Protein AF-A0A0K8U6X0-F1 (afdb_monomer_lite)

Organism: Bactrocera latifrons (NCBI:txid174628)

pLDDT: mean 81.53, std 16.35, range [42.28, 98.06]

Radius of gyration: 28.87 Å; chains: 1; bounding box: 63×59×46 Å

Secondary structure (DSSP, 8-state):
------TTHHHHHHHHHHHHHHHHHT-HHHHHHHHHHTT-PPPHHHHHHHHHHHHHHHHHHHHHHHHHSHHHHHHHHHHHHHHHHHHHHHHTTS-TTTHHHHHHHHHHHHHHHHH-

Foldseek 3Di:
DDPPPPVCPVVVVVVVVVLVVCCVPPRLVVNQVVCVVVVNHDDPVSVVVRVVRVVVVVVVVVVVVCCPDPVVVVVVVVVVVVVVVVVVVVVVVQPPPRVVVVVVVVVVVVVVVVVD

Structure (mmCIF, N/CA/C/O backbone):
data_AF-A0A0K8U6X0-F1
#
_entry.id   AF-A0A0K8U6X0-F1
#
loop_
_atom_site.group_PDB
_atom_site.id
_atom_site.type_symbol
_atom_site.label_atom_id
_atom_site.label_alt_id
_atom_site.label_comp_id
_atom_site.label_asym_id
_atom_site.label_entity_id
_atom_site.label_seq_id
_atom_site.pdbx_PDB_ins_code
_atom_site.Cartn_x
_atom_site.Cartn_y
_atom_site.Cartn_z
_atom_site.occupancy
_atom_site.B_iso_or_equiv
_atom_site.auth_seq_id
_atom_site.auth_comp_id
_atom_site.auth_asym_id
_atom_site.auth_atom_id
_atom_site.pdbx_PDB_model_num
ATOM 1 N N . VAL A 1 1 ? -21.541 -26.864 15.598 1.00 42.28 1 VAL A N 1
ATOM 2 C CA . VAL A 1 1 ? -21.523 -25.719 16.539 1.00 42.28 1 VAL A CA 1
ATOM 3 C C . VAL A 1 1 ? -22.329 -24.600 15.898 1.00 42.28 1 VAL A C 1
ATOM 5 O O . VAL A 1 1 ? -21.908 -24.110 14.863 1.00 42.28 1 VAL A O 1
ATOM 8 N N . SER A 1 2 ? -23.525 -24.290 16.410 1.00 47.78 2 SER A N 1
ATOM 9 C CA . SER A 1 2 ? -24.342 -23.181 15.888 1.00 47.78 2 SER A CA 1
ATOM 10 C C . SER A 1 2 ? -23.796 -21.870 16.447 1.00 47.78 2 SER A C 1
ATOM 12 O O . SER A 1 2 ? -23.638 -21.743 17.665 1.00 47.78 2 SER A O 1
ATOM 14 N N . LEU A 1 3 ? -23.443 -20.935 15.564 1.00 54.97 3 LEU A N 1
ATOM 15 C CA . LEU A 1 3 ? -22.925 -19.628 15.948 1.00 54.97 3 LEU A CA 1
ATOM 16 C C . LEU A 1 3 ? -24.073 -18.848 16.602 1.00 54.97 3 LEU A C 1
ATOM 18 O O . LEU A 1 3 ? -24.994 -18.396 15.926 1.00 54.97 3 LEU A O 1
ATOM 22 N N . LYS A 1 4 ? -24.058 -18.740 17.935 1.00 55.00 4 LYS A N 1
ATOM 23 C CA . LYS A 1 4 ? -24.995 -17.882 18.670 1.00 55.00 4 LYS A CA 1
ATOM 24 C C . LYS A 1 4 ? -24.861 -16.463 18.115 1.00 55.00 4 LYS A C 1
ATOM 26 O O . LYS A 1 4 ? -23.769 -15.899 18.159 1.00 55.00 4 LYS A O 1
ATOM 31 N N . SER A 1 5 ? -25.952 -15.902 17.596 1.00 60.56 5 SER A N 1
ATOM 32 C CA . SER A 1 5 ? -25.995 -14.530 17.094 1.00 60.56 5 SER A CA 1
ATOM 33 C C . SER A 1 5 ? -25.830 -13.558 18.263 1.00 60.56 5 SER A C 1
ATOM 35 O O . SER A 1 5 ? -26.796 -13.122 18.887 1.00 60.56 5 SER A O 1
ATOM 37 N N . VAL A 1 6 ? -24.585 -13.242 18.605 1.00 61.00 6 VAL A N 1
ATOM 38 C CA . VAL A 1 6 ? -24.282 -12.082 19.438 1.00 61.00 6 VAL A CA 1
ATOM 39 C C . VAL A 1 6 ? -24.536 -10.865 18.554 1.00 61.00 6 VAL A C 1
ATOM 41 O O . VAL A 1 6 ? -23.930 -10.740 17.491 1.00 61.00 6 VAL A O 1
ATOM 44 N N . SER A 1 7 ? -25.452 -9.998 18.983 1.00 63.41 7 SER A N 1
ATOM 45 C CA . SER A 1 7 ? -26.031 -8.851 18.257 1.00 63.41 7 SER A CA 1
ATOM 46 C C . SER A 1 7 ? -25.038 -7.788 17.724 1.00 63.41 7 SER A C 1
ATOM 48 O O . SER A 1 7 ? -25.463 -6.723 17.296 1.00 63.41 7 SER A O 1
ATOM 50 N N . GLY A 1 8 ? -23.730 -8.044 17.717 1.00 69.50 8 GLY A N 1
ATOM 51 C CA . GLY A 1 8 ? -22.702 -7.157 17.158 1.00 69.50 8 GLY A CA 1
ATOM 52 C C . GLY A 1 8 ? -21.666 -7.854 16.272 1.00 69.50 8 GLY A C 1
ATOM 53 O O . GLY A 1 8 ? -20.797 -7.191 15.726 1.00 69.50 8 GLY A O 1
ATOM 54 N N . ILE A 1 9 ? -21.722 -9.181 16.097 1.00 80.44 9 ILE A N 1
ATOM 55 C CA . ILE A 1 9 ? -20.739 -9.878 15.245 1.00 80.44 9 ILE A CA 1
ATOM 56 C C . ILE A 1 9 ? -20.953 -9.516 13.773 1.00 80.44 9 ILE A C 1
ATOM 58 O O . ILE A 1 9 ? -19.986 -9.287 13.054 1.00 80.44 9 ILE A O 1
ATOM 62 N N . ALA A 1 10 ? -22.211 -9.426 13.331 1.00 86.56 10 ALA A N 1
ATOM 63 C CA . ALA A 1 10 ? -22.536 -9.100 11.944 1.00 86.56 10 ALA A CA 1
ATOM 64 C C . ALA A 1 10 ? -22.004 -7.715 11.536 1.00 86.56 10 ALA A C 1
ATOM 66 O O . ALA A 1 10 ? -21.385 -7.592 10.486 1.00 86.56 10 ALA A O 1
ATOM 67 N N . THR A 1 11 ? -22.160 -6.708 12.400 1.00 88.62 11 THR A N 1
ATOM 68 C CA . THR A 1 11 ? -21.682 -5.342 12.141 1.00 88.62 11 THR A CA 1
ATOM 69 C C . THR A 1 11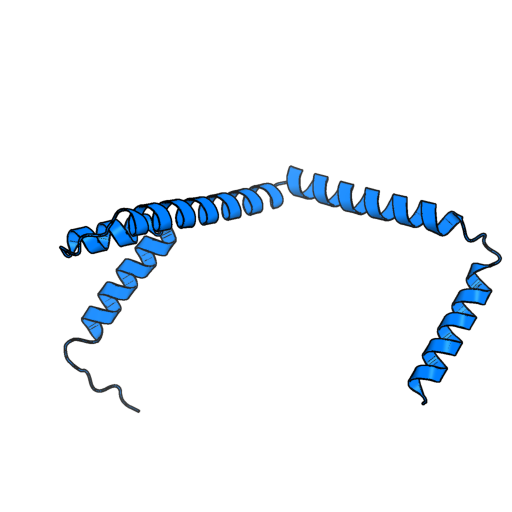 ? -20.158 -5.254 12.140 1.00 88.62 11 THR A C 1
ATOM 71 O O . THR A 1 11 ? -19.585 -4.584 11.288 1.00 88.62 11 THR A O 1
ATOM 74 N N . VAL A 1 12 ? -19.475 -5.969 13.041 1.00 90.19 12 VAL A N 1
ATOM 75 C CA . VAL A 1 12 ? -18.003 -6.035 13.047 1.00 90.19 12 VAL A CA 1
ATOM 76 C C . VAL A 1 12 ? -17.473 -6.686 11.770 1.00 90.19 12 VAL A C 1
ATOM 78 O O . VAL A 1 12 ? -16.523 -6.180 11.176 1.00 90.19 12 VAL A O 1
ATOM 81 N N . VAL A 1 13 ? -18.086 -7.789 11.331 1.00 92.56 13 VAL A N 1
ATOM 82 C CA . VAL A 1 13 ? -17.696 -8.480 10.092 1.00 92.56 13 VAL A CA 1
ATOM 83 C C . VAL A 1 13 ? -17.933 -7.590 8.875 1.00 92.56 13 VAL A C 1
ATOM 85 O O . VAL A 1 13 ? -17.073 -7.522 8.002 1.00 92.56 13 VAL A O 1
ATOM 88 N N . GLU A 1 14 ? -19.060 -6.885 8.829 1.00 93.25 14 GLU A N 1
ATOM 89 C CA . GLU A 1 14 ? -19.382 -5.953 7.749 1.00 93.25 14 GLU A CA 1
ATOM 90 C C . GLU A 1 14 ? -18.364 -4.806 7.663 1.00 93.25 14 GLU A C 1
ATOM 92 O O . GLU A 1 14 ? -17.800 -4.558 6.599 1.00 93.25 14 GLU A O 1
ATOM 97 N N . ILE A 1 15 ? -18.044 -4.164 8.791 1.00 91.12 15 ILE A N 1
ATOM 98 C CA . ILE A 1 15 ? -17.020 -3.112 8.847 1.00 91.12 15 ILE A CA 1
ATOM 99 C C . ILE A 1 15 ? -15.660 -3.653 8.391 1.00 91.12 15 ILE A C 1
ATOM 101 O O . ILE A 1 15 ? -14.991 -3.033 7.565 1.00 91.12 15 ILE A O 1
ATOM 105 N N . ALA A 1 16 ? -15.259 -4.827 8.886 1.00 92.44 16 ALA A N 1
ATOM 106 C CA . ALA A 1 16 ? -14.001 -5.452 8.495 1.00 92.44 16 ALA A CA 1
ATOM 107 C C . ALA A 1 16 ? -13.958 -5.773 6.992 1.00 92.44 16 ALA A C 1
ATOM 109 O O . ALA A 1 16 ? -12.915 -5.598 6.364 1.00 92.44 16 ALA A O 1
ATOM 110 N N . ALA A 1 17 ? -15.081 -6.196 6.406 1.00 95.69 17 ALA A N 1
ATOM 111 C CA . ALA A 1 17 ? -15.186 -6.459 4.977 1.00 95.69 17 ALA A CA 1
ATOM 112 C C . ALA A 1 17 ? -15.002 -5.179 4.149 1.00 95.69 17 ALA A C 1
ATOM 114 O O . ALA A 1 17 ? -14.232 -5.193 3.187 1.00 95.69 17 ALA A O 1
ATOM 115 N N . TYR A 1 18 ? -15.632 -4.066 4.543 1.00 94.56 18 TYR A N 1
ATOM 116 C CA . TYR A 1 18 ? -15.438 -2.779 3.868 1.00 94.56 18 TYR A CA 1
ATOM 117 C C . TYR A 1 18 ? -13.996 -2.284 3.980 1.00 94.56 18 TYR A C 1
ATOM 119 O O . TYR A 1 18 ? -13.409 -1.890 2.976 1.00 94.56 18 TYR A O 1
ATOM 127 N N . VAL A 1 19 ? -13.391 -2.367 5.168 1.00 94.88 19 VAL A N 1
ATOM 128 C CA . VAL A 1 19 ? -11.980 -1.999 5.360 1.00 94.88 19 VAL A CA 1
ATOM 129 C C . VAL A 1 19 ? -11.069 -2.855 4.486 1.00 94.88 19 VAL A C 1
ATOM 131 O O . VAL A 1 19 ? -10.207 -2.320 3.794 1.00 94.88 19 VAL A O 1
ATOM 134 N N . ALA A 1 20 ? -11.271 -4.174 4.471 1.00 95.62 20 ALA A N 1
ATOM 135 C CA . ALA A 1 20 ? -10.465 -5.085 3.667 1.00 95.62 20 ALA A CA 1
ATOM 136 C C . ALA A 1 20 ? -10.588 -4.790 2.164 1.00 95.62 20 ALA A C 1
ATOM 138 O O . ALA A 1 20 ? -9.573 -4.756 1.469 1.00 95.62 20 ALA A O 1
ATOM 139 N N . ALA A 1 21 ? -11.803 -4.533 1.670 1.00 96.44 21 ALA A N 1
ATOM 140 C CA . ALA A 1 21 ? -12.034 -4.171 0.274 1.00 96.44 21 ALA A CA 1
ATOM 141 C C . ALA A 1 21 ? -11.342 -2.848 -0.093 1.00 96.44 21 ALA A C 1
ATOM 143 O O . ALA A 1 21 ? -10.659 -2.770 -1.115 1.00 96.44 21 ALA A O 1
ATOM 144 N N . SER A 1 22 ? -11.451 -1.832 0.766 1.00 95.25 22 SER A N 1
ATOM 145 C CA . SER A 1 22 ? -10.791 -0.539 0.567 1.00 95.25 22 SER A CA 1
ATOM 146 C C . SER A 1 22 ? -9.269 -0.664 0.572 1.00 95.25 22 SER A C 1
ATOM 148 O O . SER A 1 22 ? -8.608 -0.118 -0.303 1.00 95.25 22 SER A O 1
ATOM 150 N N . VAL A 1 23 ? -8.691 -1.428 1.503 1.00 95.94 23 VAL A N 1
ATOM 151 C CA . VAL A 1 23 ? -7.235 -1.646 1.554 1.00 95.94 23 VAL A CA 1
ATOM 152 C C . VAL A 1 23 ? -6.740 -2.426 0.344 1.00 95.94 23 VAL A C 1
ATOM 154 O O . VAL A 1 23 ? -5.676 -2.124 -0.192 1.00 95.94 23 VAL A O 1
ATOM 157 N N . PHE A 1 24 ? -7.508 -3.409 -0.120 1.00 93.56 24 PHE A N 1
ATOM 158 C CA . PHE A 1 24 ? -7.153 -4.168 -1.312 1.00 93.56 24 PHE A CA 1
ATOM 159 C C . PHE A 1 24 ? -7.082 -3.268 -2.556 1.00 93.56 24 PHE A C 1
ATOM 161 O O . PHE A 1 24 ? -6.086 -3.322 -3.279 1.00 93.56 24 PHE A O 1
ATOM 168 N N . ASN A 1 25 ? -8.087 -2.411 -2.758 1.00 93.56 25 ASN A N 1
ATOM 169 C CA . ASN A 1 25 ? -8.184 -1.544 -3.936 1.00 93.56 25 ASN A CA 1
ATOM 170 C C . ASN A 1 25 ? -7.262 -0.321 -3.846 1.00 93.56 25 ASN A C 1
ATOM 172 O O . ASN A 1 25 ? -6.449 -0.079 -4.731 1.00 93.56 25 ASN A O 1
ATOM 176 N N . GLU A 1 26 ? -7.352 0.425 -2.749 1.00 94.38 26 GLU A N 1
ATOM 177 C CA . GLU A 1 26 ? -6.751 1.756 -2.616 1.00 94.38 26 GLU A CA 1
ATOM 178 C C . GLU A 1 26 ? -5.453 1.723 -1.807 1.00 94.38 26 GLU A C 1
ATOM 180 O O . GLU A 1 26 ? -4.521 2.474 -2.082 1.00 94.38 26 GLU A O 1
ATOM 185 N N . GLY A 1 27 ? -5.317 0.774 -0.877 1.00 96.25 27 GLY A N 1
ATOM 186 C CA . GLY A 1 27 ? -4.088 0.551 -0.106 1.00 96.25 27 GLY A CA 1
ATOM 187 C C . GLY A 1 27 ? -4.174 0.873 1.370 1.00 96.25 27 GLY A C 1
ATOM 188 O O . GLY A 1 27 ? -5.227 1.196 1.919 1.00 96.25 27 GLY A O 1
ATOM 189 N N . SER A 1 28 ? -3.023 0.776 2.021 1.00 96.62 28 SER A N 1
ATOM 190 C CA . SER A 1 28 ? -2.833 1.051 3.441 1.00 96.62 28 SER A CA 1
ATOM 191 C C . SER A 1 28 ? -3.184 2.499 3.788 1.00 96.62 28 SER A C 1
ATOM 193 O O . SER A 1 28 ? -3.654 2.768 4.891 1.00 96.62 28 SER A O 1
ATOM 195 N N . THR A 1 29 ? -3.044 3.433 2.843 1.00 96.19 29 THR A N 1
ATOM 196 C CA . THR A 1 29 ? -3.505 4.819 3.021 1.00 96.19 29 THR A CA 1
ATOM 197 C C . THR A 1 29 ? -5.018 4.902 3.254 1.00 96.19 29 THR A C 1
ATOM 199 O O . THR A 1 29 ? -5.453 5.655 4.124 1.00 96.19 29 THR A O 1
ATOM 202 N N . ALA A 1 30 ? -5.826 4.082 2.573 1.00 96.06 30 ALA A N 1
ATOM 203 C CA . ALA A 1 30 ? -7.277 4.065 2.773 1.00 96.06 30 ALA A CA 1
ATOM 204 C C . ALA A 1 30 ? -7.677 3.547 4.162 1.00 96.06 30 ALA A C 1
ATOM 206 O O . ALA A 1 30 ? -8.676 3.996 4.722 1.00 96.06 30 ALA A O 1
ATOM 207 N N . PHE A 1 31 ? -6.875 2.661 4.762 1.00 95.62 31 PHE A N 1
ATOM 208 C CA . PHE A 1 31 ? -7.072 2.265 6.158 1.00 95.62 31 PHE A CA 1
ATOM 209 C C . PHE A 1 31 ? -6.868 3.438 7.121 1.00 95.62 31 PHE A C 1
ATOM 211 O O . PHE A 1 31 ? -7.643 3.595 8.061 1.00 95.62 31 PHE A O 1
ATOM 218 N N . LEU A 1 32 ? -5.861 4.286 6.882 1.00 96.06 32 LEU A N 1
ATOM 219 C CA . LEU A 1 32 ? -5.635 5.474 7.710 1.00 96.06 32 LEU A CA 1
ATOM 220 C C . LEU A 1 32 ? -6.781 6.482 7.582 1.00 96.06 32 LEU A C 1
ATOM 222 O O . LEU A 1 32 ? -7.210 7.025 8.597 1.00 96.06 32 LEU A O 1
ATOM 226 N N . THR A 1 33 ? -7.308 6.688 6.371 1.00 94.69 33 THR A N 1
ATOM 227 C CA . THR A 1 33 ? -8.507 7.514 6.148 1.00 94.69 33 THR A CA 1
ATOM 228 C C . THR A 1 33 ? -9.702 6.957 6.916 1.00 94.69 33 THR A C 1
ATOM 230 O O . THR A 1 33 ? -10.347 7.689 7.657 1.00 94.69 33 THR A O 1
ATOM 233 N N . PHE A 1 34 ? -9.935 5.645 6.837 1.00 93.81 34 PHE A N 1
ATOM 234 C CA . PHE A 1 34 ? -11.014 4.999 7.579 1.00 93.81 34 PHE A CA 1
ATOM 235 C C . PHE A 1 34 ? -10.861 5.161 9.100 1.00 93.81 34 PHE A C 1
ATOM 237 O O . PHE A 1 34 ? -11.829 5.446 9.802 1.00 93.81 34 PHE A O 1
ATOM 244 N N . MET A 1 35 ? -9.641 5.015 9.630 1.00 93.44 35 MET A N 1
ATOM 245 C CA . MET A 1 35 ? -9.371 5.262 11.049 1.00 93.44 35 MET A CA 1
ATOM 246 C C . MET A 1 35 ? -9.655 6.718 11.436 1.00 93.44 35 MET A C 1
ATOM 248 O O . MET A 1 35 ? -10.267 6.954 12.476 1.00 93.44 35 MET A O 1
ATOM 252 N N . GLN A 1 36 ? -9.284 7.681 10.591 1.00 94.56 36 GLN A N 1
ATOM 253 C CA . GLN A 1 36 ? -9.578 9.095 10.815 1.00 94.56 36 GLN A CA 1
ATOM 254 C C . GLN A 1 36 ? -11.088 9.377 10.828 1.00 94.56 36 GLN A C 1
ATOM 256 O O . GLN A 1 36 ? -11.554 10.092 11.715 1.00 94.56 36 GLN A O 1
ATOM 261 N N . ASP A 1 37 ? -11.855 8.772 9.918 1.00 92.31 37 ASP A N 1
ATOM 262 C CA . ASP A 1 37 ? -13.319 8.896 9.867 1.00 92.31 37 ASP A CA 1
ATOM 263 C C . ASP A 1 37 ? -13.995 8.318 11.124 1.00 92.31 37 ASP A C 1
ATOM 265 O O . ASP A 1 37 ? -15.026 8.819 11.575 1.00 92.31 37 ASP A O 1
ATOM 269 N N . LEU A 1 38 ? -13.380 7.306 11.745 1.00 91.38 38 LEU A N 1
ATOM 270 C CA . LEU A 1 38 ? -13.788 6.757 13.043 1.00 91.38 38 LEU A CA 1
ATOM 271 C C . LEU A 1 38 ? -13.304 7.579 14.253 1.00 91.38 38 LEU A C 1
ATOM 273 O O . LEU A 1 38 ? -13.542 7.186 15.397 1.00 91.38 38 LEU A O 1
ATOM 277 N N . GLY A 1 39 ? -12.616 8.702 14.035 1.00 94.56 39 GLY A N 1
ATOM 278 C CA . GLY A 1 39 ? -12.050 9.536 15.099 1.00 94.56 39 GLY A CA 1
ATOM 279 C C . GLY A 1 39 ? -10.772 8.971 15.730 1.00 94.56 39 GLY A C 1
ATOM 280 O O . GLY A 1 39 ? -10.358 9.425 16.799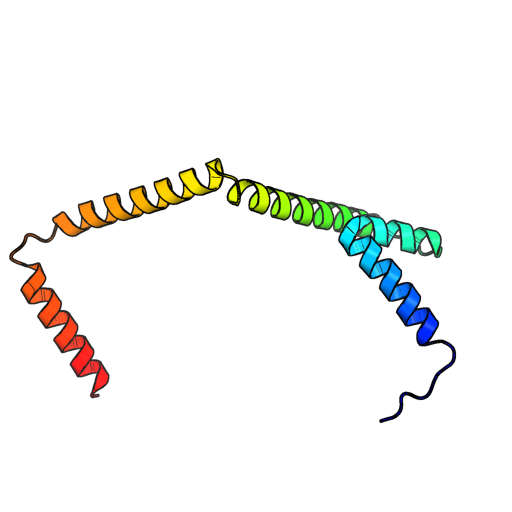 1.00 94.56 39 GLY A O 1
ATOM 281 N N . ILE A 1 40 ? -10.135 7.987 15.092 1.00 94.62 40 ILE A N 1
ATOM 282 C CA . ILE A 1 40 ? -8.874 7.380 15.527 1.00 94.62 40 ILE A CA 1
ATOM 283 C C . ILE A 1 40 ? -7.720 8.080 14.805 1.00 94.62 40 ILE A C 1
ATOM 285 O O . ILE A 1 40 ? -7.421 7.820 13.639 1.00 94.62 40 ILE A O 1
ATOM 289 N N . ASN A 1 41 ? -7.037 8.971 15.522 1.00 91.38 41 ASN A N 1
ATOM 290 C CA . ASN A 1 41 ? -5.906 9.710 14.970 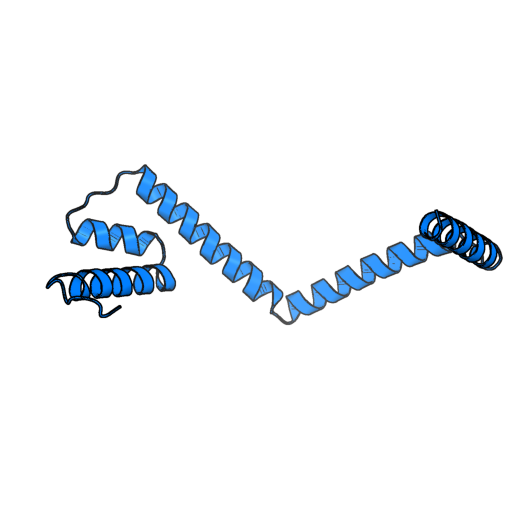1.00 91.38 41 ASN A CA 1
ATOM 291 C C . ASN A 1 41 ? -4.662 8.822 14.849 1.00 91.38 41 ASN A C 1
ATOM 293 O O . ASN A 1 41 ? -4.218 8.207 15.820 1.00 91.38 41 ASN A O 1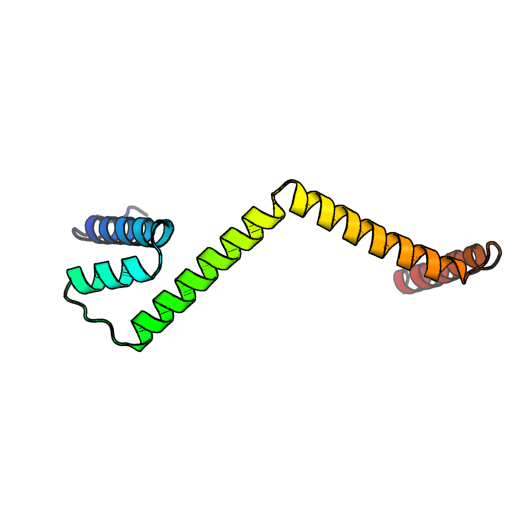
ATOM 297 N N . SER A 1 42 ? -4.068 8.814 13.658 1.00 93.56 42 SER A N 1
ATOM 298 C CA . SER A 1 42 ? -2.827 8.100 13.364 1.00 93.56 42 SER A CA 1
ATOM 299 C C . SER A 1 42 ? -1.624 9.042 13.414 1.00 93.56 42 SER A C 1
ATOM 301 O O . SER A 1 42 ? -1.682 10.174 12.941 1.00 93.56 42 SER A O 1
ATOM 303 N N . GLY A 1 43 ? -0.522 8.584 14.011 1.00 95.50 43 GLY A N 1
ATOM 304 C CA . GLY A 1 43 ? 0.712 9.366 14.107 1.00 95.50 43 GLY A CA 1
ATOM 305 C C . GLY A 1 43 ? 1.557 9.330 12.823 1.00 95.50 43 GLY A C 1
ATOM 306 O O . GLY A 1 43 ? 1.314 8.502 11.941 1.00 95.50 43 GLY A O 1
ATOM 307 N N . PRO A 1 44 ? 2.616 10.156 12.731 1.00 97.00 44 PRO A N 1
ATOM 308 C CA . PRO A 1 44 ? 3.494 10.219 11.557 1.00 97.00 44 PRO A CA 1
ATOM 309 C C . PRO A 1 44 ? 4.069 8.863 11.128 1.00 97.00 44 PRO A C 1
ATOM 311 O O . PRO A 1 44 ? 4.136 8.571 9.938 1.00 97.00 44 PRO A O 1
ATOM 314 N N . SER A 1 45 ? 4.417 7.997 12.085 1.00 97.19 45 SER A N 1
ATOM 315 C CA . SER A 1 45 ? 4.940 6.656 11.796 1.00 97.19 45 SER A CA 1
ATOM 316 C C . SER A 1 45 ? 3.938 5.770 11.053 1.00 97.19 45 SER A C 1
ATOM 318 O O . SER A 1 45 ? 4.338 4.974 10.209 1.00 97.19 45 SER A O 1
ATOM 320 N N . ALA A 1 46 ? 2.639 5.912 11.337 1.00 96.44 46 ALA A N 1
ATOM 321 C CA . ALA A 1 46 ? 1.597 5.161 10.644 1.00 96.44 46 ALA A CA 1
ATOM 322 C C . ALA A 1 46 ? 1.450 5.638 9.193 1.00 96.44 46 ALA A C 1
ATOM 324 O O . ALA A 1 46 ? 1.355 4.815 8.286 1.00 96.44 46 ALA A O 1
ATOM 325 N N . HIS A 1 47 ? 1.511 6.955 8.965 1.00 96.88 47 HIS A N 1
ATOM 326 C CA . HIS A 1 47 ? 1.504 7.530 7.617 1.00 96.88 47 HIS A CA 1
ATOM 327 C C . HIS A 1 47 ? 2.725 7.112 6.796 1.00 96.88 47 HIS A C 1
ATOM 329 O O . HIS A 1 47 ? 2.583 6.779 5.621 1.00 96.88 47 HIS A O 1
ATOM 335 N N . GLU A 1 48 ? 3.911 7.088 7.406 1.00 98.00 48 GLU A N 1
ATOM 336 C CA . GLU A 1 48 ? 5.125 6.648 6.718 1.00 98.00 48 GLU A CA 1
ATOM 337 C C . GLU A 1 48 ? 5.074 5.152 6.384 1.00 98.00 48 GLU A C 1
ATOM 339 O O . GLU A 1 48 ? 5.391 4.753 5.263 1.00 98.00 48 GLU A O 1
ATOM 344 N N . TRP A 1 49 ? 4.586 4.326 7.314 1.00 97.62 49 TRP A N 1
ATOM 345 C CA . TRP A 1 49 ? 4.348 2.910 7.047 1.00 97.62 49 TRP A CA 1
ATOM 346 C C . TRP A 1 49 ? 3.357 2.702 5.895 1.00 97.62 49 TRP A C 1
ATOM 348 O O . TRP A 1 49 ? 3.649 1.929 4.983 1.00 97.62 49 TRP A O 1
ATOM 358 N N . ALA A 1 50 ? 2.220 3.408 5.895 1.00 97.31 50 ALA A N 1
ATOM 359 C CA . ALA A 1 50 ? 1.218 3.277 4.840 1.00 97.31 50 ALA A CA 1
ATOM 360 C C . ALA A 1 50 ? 1.789 3.678 3.475 1.00 97.31 50 ALA A C 1
ATOM 362 O O . ALA A 1 50 ? 1.650 2.927 2.511 1.00 97.31 50 ALA A O 1
ATOM 363 N N . ARG A 1 51 ? 2.525 4.796 3.415 1.00 97.56 51 ARG A N 1
ATOM 364 C CA . ARG A 1 51 ? 3.222 5.246 2.203 1.00 97.56 51 ARG A CA 1
ATOM 365 C C . ARG A 1 51 ? 4.207 4.195 1.692 1.00 97.56 51 ARG A C 1
ATOM 367 O O . ARG A 1 51 ? 4.195 3.875 0.507 1.00 97.56 51 ARG A O 1
ATOM 374 N N . SER A 1 52 ? 5.056 3.664 2.570 1.00 98.06 52 SER A N 1
ATOM 375 C CA . SER A 1 52 ? 6.056 2.654 2.207 1.00 98.06 52 SER A CA 1
ATOM 376 C C . SER A 1 52 ? 5.403 1.352 1.726 1.00 98.06 52 SER A C 1
ATOM 378 O O . SER A 1 52 ? 5.805 0.787 0.707 1.00 98.06 52 SER A O 1
ATOM 380 N N . SER A 1 53 ? 4.349 0.910 2.415 1.00 97.06 53 SER A N 1
ATOM 381 C CA . SER A 1 53 ? 3.574 -0.280 2.065 1.00 97.06 53 SER A CA 1
ATOM 382 C 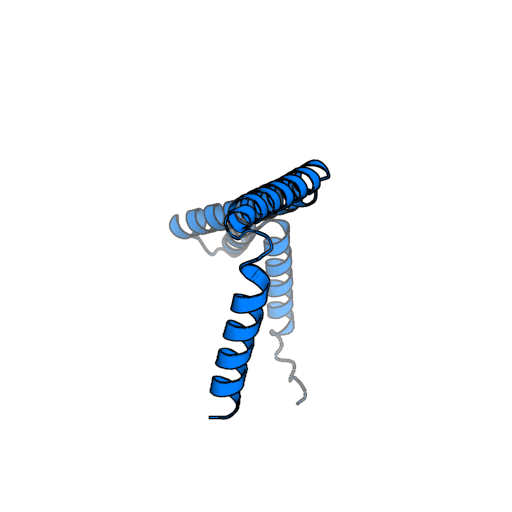C . SER A 1 53 ? 2.901 -0.141 0.696 1.00 97.06 53 SER A C 1
ATOM 384 O O . SER A 1 53 ? 3.019 -1.044 -0.137 1.00 97.06 53 SER A O 1
ATOM 386 N N . ASP A 1 54 ? 2.261 1.000 0.433 1.00 97.62 54 ASP A N 1
ATOM 387 C CA . ASP A 1 54 ? 1.588 1.268 -0.839 1.00 97.62 54 ASP A CA 1
ATOM 388 C C . ASP A 1 54 ? 2.586 1.391 -1.991 1.00 97.62 54 ASP A C 1
ATOM 390 O O . ASP A 1 54 ? 2.367 0.807 -3.054 1.00 97.62 54 ASP A O 1
ATOM 394 N N . PHE A 1 55 ? 3.719 2.061 -1.763 1.00 97.75 55 PHE A N 1
ATOM 395 C CA . PHE A 1 55 ? 4.806 2.141 -2.737 1.00 97.75 55 PHE A CA 1
ATOM 396 C C . PHE A 1 55 ? 5.323 0.750 -3.121 1.00 97.75 55 PHE A C 1
ATOM 398 O O . PHE A 1 55 ? 5.428 0.431 -4.305 1.00 97.75 55 PHE A O 1
ATOM 405 N N . TYR A 1 56 ? 5.595 -0.106 -2.131 1.00 97.12 56 TYR A N 1
ATOM 406 C CA . TYR A 1 56 ? 6.043 -1.475 -2.381 1.00 97.12 56 TYR A CA 1
ATOM 407 C C . TYR A 1 56 ? 5.011 -2.282 -3.181 1.00 97.12 56 TYR A C 1
ATOM 409 O O . TYR A 1 56 ? 5.367 -2.974 -4.137 1.00 97.12 56 TYR A O 1
ATOM 417 N N . ARG A 1 57 ? 3.725 -2.175 -2.822 1.00 95.38 57 ARG A N 1
ATOM 418 C CA . ARG A 1 57 ? 2.628 -2.861 -3.519 1.00 95.38 57 ARG A CA 1
ATOM 419 C C . ARG A 1 57 ? 2.545 -2.450 -4.991 1.00 95.38 57 ARG A C 1
ATOM 421 O O . ARG A 1 57 ? 2.440 -3.320 -5.857 1.00 95.38 57 ARG A O 1
ATOM 428 N N . ILE A 1 58 ? 2.601 -1.148 -5.269 1.00 96.12 58 ILE A N 1
ATOM 429 C CA . ILE A 1 58 ? 2.551 -0.608 -6.634 1.00 96.12 58 ILE A CA 1
ATOM 430 C C . ILE A 1 58 ? 3.784 -1.069 -7.412 1.00 96.12 58 ILE A C 1
ATOM 432 O O . ILE A 1 58 ? 3.642 -1.712 -8.446 1.00 96.12 58 ILE A O 1
ATOM 436 N N . SER A 1 59 ? 4.980 -0.880 -6.852 1.00 97.19 59 SER A N 1
ATOM 437 C CA . SER A 1 59 ? 6.240 -1.280 -7.485 1.00 97.19 59 SER A CA 1
ATOM 438 C C . SER A 1 59 ? 6.264 -2.766 -7.859 1.00 97.19 59 SER A C 1
ATOM 440 O O . SER A 1 59 ? 6.629 -3.113 -8.980 1.00 97.19 59 SER A O 1
ATOM 442 N N . LYS A 1 60 ? 5.806 -3.663 -6.975 1.00 95.56 60 LYS A N 1
ATOM 443 C CA . LYS A 1 60 ? 5.718 -5.100 -7.287 1.00 95.56 60 LYS A CA 1
ATOM 444 C C . LYS A 1 60 ? 4.711 -5.415 -8.385 1.00 95.56 60 LYS A C 1
ATOM 446 O O . LYS A 1 60 ? 4.935 -6.332 -9.179 1.00 95.56 60 LYS A O 1
ATOM 451 N N . THR A 1 61 ? 3.603 -4.686 -8.415 1.00 93.81 61 THR A N 1
ATOM 452 C CA . THR A 1 61 ? 2.581 -4.842 -9.451 1.00 93.81 61 THR A CA 1
ATOM 453 C C . THR A 1 61 ? 3.126 -4.393 -10.803 1.00 93.81 61 THR A C 1
ATOM 455 O O . THR A 1 61 ? 3.003 -5.136 -11.775 1.00 93.81 61 THR A O 1
ATOM 458 N N . ASP A 1 62 ? 3.824 -3.261 -10.844 1.00 95.50 62 ASP A N 1
ATOM 459 C CA . ASP A 1 62 ? 4.465 -2.734 -12.048 1.00 95.50 62 ASP A CA 1
ATOM 460 C C . ASP A 1 62 ? 5.577 -3.660 -12.553 1.00 95.50 62 ASP A C 1
ATOM 462 O O . ASP A 1 62 ? 5.624 -3.978 -13.740 1.00 95.50 62 ASP A O 1
ATOM 466 N N . GLU A 1 63 ? 6.429 -4.183 -11.662 1.00 94.19 63 GLU A N 1
ATOM 467 C CA . GLU A 1 63 ? 7.446 -5.188 -12.005 1.00 94.19 63 GLU A CA 1
ATOM 468 C C . GLU A 1 63 ? 6.819 -6.429 -12.658 1.00 94.19 63 GLU A C 1
ATOM 470 O O . GLU A 1 63 ? 7.334 -6.970 -13.644 1.00 94.19 63 GLU A O 1
ATOM 475 N N . ARG A 1 64 ? 5.701 -6.907 -12.099 1.00 93.44 64 ARG A N 1
ATOM 476 C CA . ARG A 1 64 ? 4.983 -8.066 -12.628 1.00 93.44 64 ARG A CA 1
ATOM 477 C C . ARG A 1 64 ? 4.362 -7.754 -13.985 1.00 93.44 64 ARG A C 1
ATOM 479 O O . ARG A 1 64 ? 4.543 -8.540 -14.914 1.00 93.44 64 ARG A O 1
ATOM 486 N N . ALA A 1 65 ? 3.684 -6.617 -14.108 1.00 93.62 65 ALA A N 1
ATOM 487 C CA . ALA A 1 65 ? 3.090 -6.169 -15.359 1.00 93.62 65 ALA A CA 1
ATOM 488 C C . ALA A 1 65 ? 4.159 -6.037 -16.455 1.00 93.62 65 ALA A C 1
ATOM 490 O O . ALA A 1 65 ? 3.998 -6.582 -17.546 1.00 93.62 65 ALA A O 1
ATOM 491 N N . ALA A 1 66 ? 5.301 -5.420 -16.137 1.00 91.88 66 ALA A N 1
ATOM 492 C CA . ALA A 1 66 ? 6.440 -5.296 -17.039 1.00 91.88 66 ALA A CA 1
ATOM 493 C C . ALA A 1 66 ? 6.965 -6.667 -17.492 1.00 91.88 66 ALA A C 1
ATOM 495 O O . ALA A 1 66 ? 7.198 -6.881 -18.682 1.00 91.88 66 ALA A O 1
ATOM 496 N N . ARG A 1 67 ? 7.083 -7.638 -16.579 1.00 88.94 67 ARG A N 1
ATOM 497 C CA . ARG A 1 67 ? 7.517 -9.008 -16.904 1.00 88.94 67 ARG A CA 1
ATOM 498 C C . ARG A 1 67 ? 6.529 -9.757 -17.802 1.00 88.94 67 ARG A C 1
ATOM 500 O O . ARG A 1 67 ? 6.944 -10.580 -18.619 1.00 88.94 67 ARG A O 1
ATOM 507 N N . GLU A 1 68 ? 5.235 -9.502 -17.643 1.00 91.19 68 GLU A N 1
ATOM 508 C CA . GLU A 1 68 ? 4.173 -10.139 -18.429 1.00 91.19 68 GLU A CA 1
ATOM 509 C C . GLU A 1 68 ? 4.054 -9.559 -19.853 1.00 91.19 68 GLU A C 1
ATOM 511 O O . GLU A 1 68 ? 3.500 -10.210 -20.749 1.00 91.19 68 GLU A O 1
ATOM 516 N N . THR A 1 69 ? 4.648 -8.388 -20.113 1.00 92.12 69 THR A N 1
ATOM 517 C CA . THR A 1 69 ? 4.703 -7.798 -21.459 1.00 92.12 69 THR A CA 1
ATOM 518 C C . THR A 1 69 ? 5.429 -8.701 -22.466 1.00 92.12 69 THR A C 1
ATOM 520 O O . THR A 1 69 ? 6.160 -9.641 -22.135 1.00 92.12 69 THR A O 1
ATOM 523 N N . LYS A 1 70 ? 5.224 -8.445 -23.766 1.00 86.75 70 LYS A N 1
ATOM 524 C CA . LYS A 1 70 ? 5.980 -9.133 -24.826 1.00 86.75 70 LYS A CA 1
ATOM 525 C C . LYS A 1 70 ? 7.485 -8.891 -24.673 1.00 86.75 70 LYS A C 1
ATOM 527 O O . LYS A 1 70 ? 8.251 -9.839 -24.796 1.00 86.75 70 LYS A O 1
ATOM 532 N N . GLU A 1 71 ? 7.878 -7.657 -24.385 1.00 87.56 71 GLU A N 1
ATOM 533 C CA . GLU A 1 71 ? 9.276 -7.252 -24.214 1.00 87.56 71 GLU A CA 1
ATOM 534 C C . GLU A 1 71 ? 9.915 -7.961 -23.022 1.00 87.56 71 GLU A C 1
ATOM 536 O O . GLU A 1 71 ? 10.943 -8.612 -23.188 1.00 87.56 71 GLU A O 1
ATOM 541 N N . GLY A 1 72 ? 9.241 -7.973 -21.867 1.00 86.44 72 GLY A N 1
ATOM 542 C CA . GLY A 1 72 ? 9.693 -8.717 -20.689 1.00 86.44 72 GLY A CA 1
ATOM 543 C C . GLY A 1 72 ? 9.857 -10.216 -20.960 1.00 86.44 72 GLY A C 1
ATOM 544 O O . GLY A 1 72 ? 10.831 -10.838 -20.536 1.00 86.44 72 GLY A O 1
ATOM 545 N N . ARG A 1 73 ? 8.953 -10.813 -21.747 1.00 88.50 73 ARG A N 1
ATOM 546 C CA . ARG A 1 73 ? 9.075 -12.220 -22.161 1.00 88.50 73 ARG A CA 1
ATOM 547 C C . ARG A 1 73 ? 10.235 -12.468 -23.125 1.00 88.50 73 ARG A C 1
ATOM 549 O O . ARG A 1 73 ? 10.838 -13.537 -23.043 1.00 88.50 73 ARG A O 1
ATOM 556 N N . VAL A 1 74 ? 10.521 -11.538 -24.036 1.00 89.94 74 VAL A N 1
ATOM 557 C CA . VAL A 1 74 ? 11.650 -11.633 -24.976 1.00 89.94 74 VAL A CA 1
ATOM 558 C C . VAL A 1 74 ? 12.973 -11.497 -24.231 1.00 89.94 74 VAL A C 1
ATOM 560 O O . VAL A 1 74 ? 13.823 -12.366 -24.392 1.00 89.94 74 VAL A O 1
ATOM 563 N N . LEU A 1 75 ? 13.109 -10.490 -23.364 1.00 90.19 75 LEU A N 1
ATOM 564 C CA . LEU A 1 75 ? 14.294 -10.292 -22.524 1.00 90.19 75 LEU A CA 1
ATOM 565 C C . LEU A 1 75 ? 14.601 -11.540 -21.695 1.00 90.19 75 LEU A C 1
ATOM 567 O O . LEU A 1 75 ? 15.704 -12.064 -21.769 1.00 90.19 75 LEU A O 1
ATOM 571 N N . ARG A 1 76 ? 13.595 -12.116 -21.026 1.00 87.19 76 ARG A N 1
ATOM 572 C CA . ARG A 1 76 ? 13.782 -13.354 -20.254 1.00 87.19 76 ARG A CA 1
ATOM 573 C C . ARG A 1 76 ? 14.250 -14.537 -21.109 1.00 87.19 76 ARG A C 1
ATOM 575 O O . ARG A 1 76 ? 15.032 -15.360 -20.646 1.00 87.19 76 ARG A O 1
ATOM 582 N N . ARG A 1 77 ? 13.745 -14.671 -22.341 1.00 88.81 77 ARG A N 1
ATOM 583 C CA . ARG A 1 77 ? 14.211 -15.725 -23.262 1.00 88.81 77 ARG A CA 1
ATOM 584 C C . ARG A 1 77 ? 15.655 -15.489 -23.690 1.00 88.81 77 ARG A C 1
ATOM 586 O O . ARG A 1 77 ? 16.387 -16.460 -23.833 1.00 88.81 77 ARG A O 1
ATOM 593 N N . GLN A 1 78 ? 16.045 -14.230 -23.881 1.00 89.19 78 GLN A N 1
ATOM 594 C CA . GLN A 1 78 ? 17.420 -13.869 -24.198 1.00 89.19 78 GLN A CA 1
ATOM 595 C C . GLN A 1 78 ? 18.351 -14.184 -23.024 1.00 89.19 78 GLN A C 1
ATOM 597 O O . GLN A 1 78 ? 19.315 -14.903 -23.221 1.00 89.19 78 GLN A O 1
ATOM 602 N N . GLU A 1 79 ? 18.000 -13.786 -21.799 1.00 88.06 79 GLU A N 1
ATOM 603 C CA . GLU A 1 79 ? 18.771 -14.112 -20.588 1.00 88.06 79 GLU A CA 1
ATOM 604 C C . GLU A 1 79 ? 18.961 -15.628 -20.415 1.00 88.06 79 GLU A C 1
ATOM 606 O O . GLU A 1 79 ? 20.050 -16.095 -20.098 1.00 88.06 79 GLU A O 1
ATOM 611 N N . GLN A 1 80 ? 17.911 -16.422 -20.654 1.00 86.12 80 GLN A N 1
ATOM 612 C CA . GLN A 1 80 ? 17.998 -17.886 -20.601 1.00 86.12 80 GLN A CA 1
ATOM 613 C C . GLN A 1 80 ? 18.915 -18.458 -21.682 1.00 86.12 80 GLN A C 1
ATOM 615 O O . GLN A 1 80 ? 19.634 -19.422 -21.420 1.00 86.12 80 GLN A O 1
ATOM 620 N N . LYS A 1 81 ? 18.884 -17.877 -22.885 1.00 86.38 81 LYS A N 1
ATOM 621 C CA . LYS A 1 81 ? 19.781 -18.261 -23.971 1.00 86.38 81 LYS A CA 1
ATOM 622 C C . LYS A 1 81 ? 21.227 -17.916 -23.621 1.00 86.38 81 LYS A C 1
ATOM 624 O O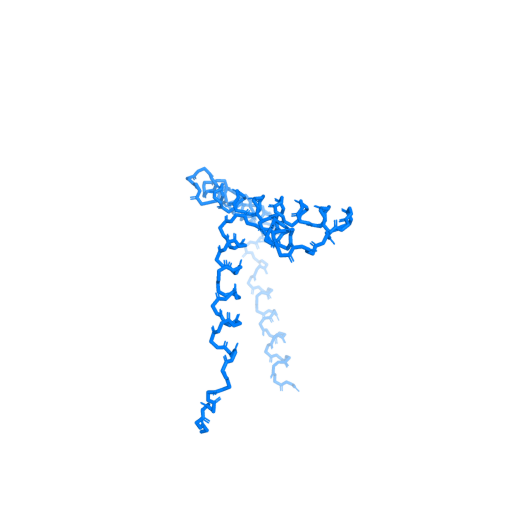 . LYS A 1 81 ? 22.071 -18.792 -23.708 1.00 86.38 81 LYS A O 1
ATOM 629 N N . ASP A 1 82 ? 21.486 -16.705 -23.139 1.00 81.94 82 ASP A N 1
ATOM 630 C CA . ASP A 1 82 ? 22.829 -16.260 -22.767 1.00 81.94 82 ASP A CA 1
ATOM 631 C C . ASP A 1 82 ? 23.413 -17.143 -21.652 1.00 81.94 82 ASP A C 1
ATOM 633 O O . ASP A 1 82 ? 24.576 -17.532 -21.707 1.00 81.94 82 ASP A O 1
ATOM 637 N N . VAL A 1 83 ? 22.612 -17.528 -20.650 1.00 80.62 83 VAL A N 1
ATOM 638 C CA . VAL A 1 83 ? 23.045 -18.485 -19.616 1.00 80.62 83 VAL A CA 1
ATOM 639 C C . VAL A 1 83 ? 23.362 -19.857 -20.218 1.00 80.62 83 VAL A C 1
ATOM 641 O O . VAL A 1 83 ? 24.361 -20.461 -19.840 1.00 80.62 83 VAL A O 1
ATOM 644 N N . SER A 1 84 ? 22.540 -20.351 -21.149 1.00 73.44 84 SER A N 1
ATOM 645 C CA . SER A 1 84 ? 22.776 -21.635 -21.820 1.00 73.44 84 SER A CA 1
ATOM 646 C C . SER A 1 84 ? 24.050 -21.621 -22.665 1.00 73.44 84 SER A C 1
ATOM 648 O O . SER A 1 84 ? 24.838 -22.555 -22.568 1.00 73.44 84 SER A O 1
ATOM 650 N N . ASP A 1 85 ? 24.259 -20.567 -23.454 1.00 74.75 85 ASP A N 1
ATOM 651 C CA . ASP A 1 85 ? 25.422 -20.417 -24.331 1.00 74.75 85 ASP A CA 1
ATOM 652 C C . ASP A 1 85 ? 26.717 -20.342 -23.489 1.00 74.75 85 ASP A C 1
ATOM 654 O O . ASP A 1 85 ? 27.687 -21.038 -23.774 1.00 74.75 85 ASP A O 1
ATOM 658 N N . ASN A 1 86 ? 26.705 -19.616 -22.361 1.00 68.88 86 ASN A N 1
ATOM 659 C CA . ASN A 1 86 ? 27.844 -19.569 -21.430 1.00 68.88 86 ASN A CA 1
ATOM 660 C C . ASN A 1 86 ? 28.154 -20.927 -20.764 1.00 68.88 86 ASN A C 1
ATOM 662 O O . ASN A 1 86 ? 29.313 -21.236 -20.480 1.00 68.88 86 ASN A O 1
ATOM 666 N N . LEU A 1 87 ? 27.129 -21.733 -20.464 1.00 67.31 87 LEU A N 1
ATOM 667 C CA . LEU A 1 87 ? 27.321 -23.073 -19.904 1.00 67.31 87 LEU A CA 1
ATOM 668 C C . LEU A 1 87 ? 27.883 -24.045 -20.947 1.00 67.31 87 LEU A C 1
ATOM 670 O O . LEU A 1 87 ? 28.743 -24.854 -20.594 1.00 67.31 87 LEU A O 1
ATOM 674 N N . ASP A 1 88 ? 27.443 -23.950 -22.203 1.00 61.56 88 ASP A N 1
ATOM 675 C CA . ASP A 1 88 ? 27.974 -24.762 -23.302 1.00 61.56 88 ASP A CA 1
ATOM 676 C C . ASP A 1 88 ? 29.453 -24.434 -23.559 1.00 61.56 88 ASP A C 1
ATOM 678 O O . ASP A 1 88 ? 30.287 -25.338 -23.548 1.00 61.56 88 ASP A O 1
ATOM 682 N N . ASP A 1 89 ? 29.821 -23.149 -23.605 1.00 58.53 89 ASP A N 1
ATOM 683 C CA . ASP A 1 89 ? 31.222 -22.713 -23.724 1.00 58.53 89 ASP A CA 1
ATOM 684 C C . ASP A 1 89 ? 32.114 -23.246 -22.584 1.00 58.53 89 ASP A C 1
ATOM 686 O O . ASP A 1 89 ? 33.280 -23.586 -22.800 1.00 58.53 89 ASP A O 1
ATOM 690 N N . SER A 1 90 ? 31.576 -23.385 -21.365 1.00 57.44 90 SER A N 1
ATOM 691 C CA . SER A 1 90 ? 32.299 -24.012 -20.247 1.00 57.44 90 SER A CA 1
ATOM 692 C C . SER A 1 90 ? 32.428 -25.539 -20.379 1.00 57.44 90 SER A C 1
ATOM 694 O O . SER A 1 90 ? 33.408 -26.124 -19.913 1.00 57.44 90 SER A O 1
ATOM 696 N N . ASN A 1 91 ? 31.461 -26.187 -21.035 1.00 52.84 91 ASN A N 1
ATOM 697 C CA . ASN A 1 91 ? 31.402 -27.633 -21.245 1.00 52.84 91 ASN A CA 1
ATOM 698 C C . ASN A 1 91 ? 32.290 -28.091 -22.418 1.00 52.84 91 ASN A C 1
ATOM 700 O O . ASN A 1 91 ? 32.788 -29.215 -22.409 1.00 52.84 91 ASN A O 1
ATOM 704 N N . VAL A 1 92 ? 32.590 -27.204 -23.376 1.00 53.50 92 VAL A N 1
ATOM 705 C CA . VAL A 1 92 ? 33.574 -27.442 -24.454 1.00 53.50 92 VAL A CA 1
ATOM 706 C C . VAL A 1 92 ? 34.996 -27.680 -23.912 1.00 53.50 92 VAL A C 1
ATOM 708 O O . VAL A 1 92 ? 35.829 -28.272 -24.602 1.00 53.50 92 VAL A O 1
ATOM 711 N N . LEU A 1 93 ? 35.291 -27.315 -22.655 1.00 54.22 93 LEU A N 1
ATOM 712 C CA . LEU A 1 93 ? 36.573 -27.645 -22.015 1.00 54.22 93 LEU A CA 1
ATOM 713 C C . LEU A 1 93 ? 36.745 -29.158 -21.760 1.00 54.22 93 LEU A C 1
ATOM 715 O O . LEU A 1 93 ? 37.863 -29.618 -21.516 1.00 54.22 93 LEU A O 1
ATOM 719 N N . TYR A 1 94 ? 35.671 -29.949 -21.851 1.00 55.88 94 TYR A N 1
ATOM 720 C CA . TYR A 1 94 ? 35.727 -31.405 -21.796 1.00 55.88 94 TYR A CA 1
ATOM 721 C C . TYR A 1 94 ? 35.541 -31.996 -23.194 1.00 55.88 94 TYR A C 1
ATOM 723 O O . TYR A 1 94 ? 34.432 -32.186 -23.685 1.00 55.88 94 TYR A O 1
ATOM 731 N N . GLY A 1 95 ? 36.663 -32.266 -23.866 1.00 57.38 95 GLY A N 1
ATOM 732 C CA . GLY A 1 95 ? 36.656 -32.838 -25.209 1.00 57.38 95 GLY A CA 1
ATOM 733 C C . GLY A 1 95 ? 35.904 -34.183 -25.285 1.00 57.38 95 GLY A C 1
ATOM 734 O O . GLY A 1 95 ? 35.814 -34.890 -24.276 1.00 57.38 95 GLY A O 1
ATOM 735 N N . PRO A 1 96 ? 35.432 -34.587 -26.484 1.00 55.91 96 PRO A N 1
ATOM 736 C CA . PRO A 1 96 ? 34.547 -35.741 -26.709 1.00 55.91 96 PRO A CA 1
ATOM 737 C C . PRO A 1 96 ? 35.036 -37.103 -26.182 1.00 55.91 96 PRO A C 1
ATOM 739 O O . PRO A 1 96 ? 34.294 -38.073 -26.238 1.00 55.91 96 PRO A O 1
ATOM 742 N N . GLY A 1 97 ? 36.282 -37.200 -25.711 1.00 54.31 97 GLY A N 1
ATOM 743 C CA . GLY A 1 97 ? 36.870 -38.420 -25.158 1.00 54.31 97 GLY A CA 1
ATOM 744 C C . GLY A 1 97 ? 36.978 -38.464 -23.634 1.00 54.31 97 GLY A C 1
ATOM 745 O O . GLY A 1 97 ? 37.393 -39.492 -23.118 1.00 54.31 97 GLY A O 1
ATOM 746 N N . ILE A 1 98 ? 36.645 -37.389 -22.908 1.00 54.75 98 ILE A N 1
ATOM 747 C CA . ILE A 1 98 ? 36.753 -37.383 -21.440 1.00 54.75 98 ILE A CA 1
ATOM 748 C C . ILE A 1 98 ? 35.368 -37.503 -20.765 1.00 54.75 98 ILE A C 1
ATOM 750 O O . ILE A 1 98 ? 35.244 -38.083 -19.684 1.00 54.75 98 ILE A O 1
ATOM 754 N N . GLY A 1 99 ? 34.299 -37.034 -21.424 1.00 55.47 99 GLY A N 1
ATOM 755 C CA . GLY A 1 99 ? 32.926 -37.009 -20.885 1.00 55.47 99 GLY A CA 1
ATOM 756 C C . GLY A 1 99 ? 32.327 -38.378 -20.561 1.00 55.47 99 GLY A C 1
ATOM 757 O O . GLY A 1 99 ? 31.658 -38.528 -19.535 1.00 55.47 99 GLY A O 1
ATOM 758 N N . ASP A 1 100 ? 32.623 -39.390 -21.373 1.00 58.47 100 ASP A N 1
ATOM 759 C CA . ASP A 1 100 ? 32.064 -40.733 -21.198 1.00 58.47 100 ASP A CA 1
ATOM 760 C C . ASP A 1 100 ? 32.642 -41.437 -19.958 1.00 58.47 100 ASP A C 1
ATOM 762 O O . ASP A 1 100 ? 31.919 -42.113 -19.222 1.00 58.47 100 ASP A O 1
ATOM 766 N N . GLU A 1 101 ? 33.927 -41.220 -19.656 1.00 58.53 101 GLU A N 1
ATOM 767 C CA . GLU A 1 101 ? 34.584 -41.815 -18.487 1.00 58.53 101 GLU A CA 1
ATOM 768 C C . GLU A 1 101 ? 34.122 -41.166 -17.175 1.00 58.53 101 GLU A C 1
ATOM 770 O O . GLU A 1 101 ? 33.849 -41.867 -16.194 1.00 58.53 101 GLU A O 1
ATOM 775 N N . MET A 1 102 ? 33.942 -39.840 -17.157 1.00 59.72 102 MET A N 1
ATOM 776 C CA . MET A 1 102 ? 33.453 -39.141 -15.963 1.00 59.72 102 MET A CA 1
ATOM 777 C C . MET A 1 102 ? 31.989 -39.409 -15.677 1.00 59.72 102 MET A C 1
ATOM 779 O O . MET A 1 102 ? 31.623 -39.528 -14.509 1.00 59.72 102 MET A O 1
ATOM 783 N N . HIS A 1 103 ? 31.147 -39.534 -16.703 1.00 60.56 103 HIS A N 1
ATOM 784 C CA . HIS A 1 103 ? 29.740 -39.857 -16.500 1.00 60.56 103 HIS A CA 1
ATOM 785 C C . HIS A 1 103 ? 29.584 -41.235 -15.840 1.00 60.56 103 HIS A C 1
ATOM 787 O O . HIS A 1 103 ? 28.820 -41.393 -14.887 1.00 60.56 103 HIS A O 1
ATOM 793 N N . VAL A 1 104 ? 30.387 -42.217 -16.264 1.00 64.06 104 VAL A N 1
ATOM 794 C CA . VAL A 1 104 ? 30.433 -43.549 -15.643 1.00 64.06 104 VAL A CA 1
ATOM 795 C C . VAL A 1 104 ? 31.008 -43.493 -14.223 1.00 64.06 104 VAL A C 1
ATOM 797 O O . VAL A 1 104 ? 30.513 -44.194 -13.337 1.00 64.06 104 VAL A O 1
ATOM 800 N N . PHE A 1 105 ? 32.014 -42.651 -13.970 1.00 65.31 105 PHE A N 1
ATOM 801 C CA . PHE A 1 105 ? 32.599 -42.488 -12.637 1.00 65.31 105 PHE A CA 1
ATOM 802 C C . PHE A 1 105 ? 31.624 -41.831 -11.649 1.00 65.31 105 PHE A C 1
ATOM 804 O O . PHE A 1 105 ? 31.432 -42.334 -10.540 1.00 65.31 105 PHE A O 1
ATOM 811 N N . TYR A 1 106 ? 30.930 -40.772 -12.073 1.00 67.88 106 TYR A N 1
ATOM 812 C CA . TYR A 1 106 ? 29.890 -40.113 -11.284 1.00 67.88 106 TYR A CA 1
ATOM 813 C C . TYR A 1 106 ? 28.711 -41.047 -11.008 1.00 67.88 106 TYR A C 1
ATOM 815 O O . TYR A 1 106 ? 28.263 -41.121 -9.864 1.00 67.88 106 TYR A O 1
ATOM 823 N N . LEU A 1 107 ? 28.250 -41.823 -11.999 1.00 68.31 107 LEU A N 1
ATOM 824 C CA . LEU A 1 107 ? 27.197 -42.817 -11.772 1.00 68.31 107 LEU A CA 1
ATOM 825 C C . LEU A 1 107 ? 27.638 -43.895 -10.777 1.00 68.31 107 LEU A C 1
ATOM 827 O O . LEU A 1 107 ? 26.863 -44.262 -9.897 1.00 68.31 107 LEU A O 1
ATOM 831 N N . LYS A 1 108 ? 28.883 -44.384 -10.873 1.00 66.69 108 LYS A N 1
ATOM 832 C CA . LYS A 1 108 ? 29.424 -45.373 -9.928 1.00 66.69 108 LYS A CA 1
ATOM 833 C C . LYS A 1 108 ? 29.492 -44.833 -8.502 1.00 66.69 108 LYS A C 1
ATOM 835 O O . LYS A 1 108 ? 29.101 -45.547 -7.581 1.00 66.69 108 LYS A O 1
ATOM 840 N N . ILE A 1 109 ? 29.942 -43.589 -8.317 1.00 66.88 109 ILE A N 1
ATOM 841 C CA . ILE A 1 109 ? 29.971 -42.940 -6.998 1.00 66.88 109 ILE A CA 1
ATOM 842 C C . ILE A 1 109 ? 28.551 -42.774 -6.447 1.00 66.88 109 ILE A C 1
ATOM 844 O O . ILE A 1 109 ? 28.296 -43.133 -5.300 1.00 66.88 109 ILE A O 1
ATOM 848 N N . GLN A 1 110 ? 27.610 -42.289 -7.260 1.00 60.50 110 GLN A N 1
ATOM 849 C CA . GLN A 1 110 ? 26.221 -42.088 -6.838 1.00 60.50 110 GLN A CA 1
ATOM 850 C C . GLN A 1 110 ? 25.525 -43.406 -6.482 1.00 60.50 110 GLN A C 1
ATOM 852 O O . GLN A 1 110 ? 24.791 -43.464 -5.498 1.00 60.50 110 GLN A O 1
ATOM 857 N N . ILE A 1 111 ? 25.783 -44.477 -7.239 1.00 69.31 111 ILE A N 1
ATOM 858 C CA . ILE A 1 111 ? 25.260 -45.811 -6.934 1.00 69.31 111 ILE A CA 1
ATOM 859 C C . ILE A 1 111 ? 25.835 -46.319 -5.612 1.00 69.31 111 ILE A C 1
ATOM 861 O O . ILE A 1 111 ? 25.053 -46.793 -4.796 1.00 69.31 111 ILE A O 1
ATOM 865 N N . GLN A 1 112 ? 27.145 -46.172 -5.361 1.00 60.19 112 GLN A N 1
ATOM 866 C CA . GLN A 1 112 ? 27.741 -46.641 -4.105 1.00 60.19 112 GLN A CA 1
ATOM 867 C C . GLN A 1 112 ? 27.212 -45.893 -2.873 1.00 60.19 112 GLN A C 1
ATOM 869 O O . GLN A 1 112 ? 26.907 -46.494 -1.850 1.00 60.19 112 GLN A O 1
ATOM 874 N N . ILE A 1 113 ? 27.030 -44.577 -2.979 1.00 63.59 113 ILE A N 1
ATOM 875 C CA . ILE A 1 113 ? 26.450 -43.778 -1.889 1.00 63.59 113 ILE A CA 1
ATOM 876 C C . ILE A 1 113 ? 24.992 -44.186 -1.609 1.00 63.59 113 ILE A C 1
ATOM 878 O O . ILE A 1 113 ? 24.525 -44.051 -0.486 1.00 63.59 113 ILE A O 1
ATOM 882 N N . LYS A 1 114 ? 24.259 -44.690 -2.610 1.00 62.69 114 LYS A N 1
ATOM 883 C CA . LYS A 1 114 ? 22.846 -45.080 -2.468 1.00 62.69 114 LYS A CA 1
ATOM 884 C C . LYS A 1 114 ? 22.640 -46.456 -1.819 1.00 62.69 114 LYS A C 1
ATOM 886 O O . LYS A 1 114 ? 21.544 -46.722 -1.333 1.00 62.69 114 LYS A O 1
ATOM 891 N N . ILE A 1 115 ? 23.639 -47.338 -1.881 1.00 68.56 115 ILE A N 1
ATOM 892 C CA . ILE A 1 115 ? 23.584 -48.720 -1.361 1.00 68.56 115 ILE A CA 1
ATOM 893 C C . ILE A 1 115 ? 24.345 -48.908 -0.041 1.00 68.56 115 ILE A C 1
ATOM 895 O O . ILE A 1 115 ? 24.367 -50.026 0.476 1.00 68.56 115 ILE A O 1
ATOM 899 N N . SER A 1 116 ? 24.931 -47.839 0.503 1.00 52.09 116 SER A N 1
ATOM 900 C CA . SER A 1 116 ? 25.505 -47.788 1.852 1.00 52.09 116 SER A CA 1
ATOM 901 C C . SER A 1 116 ? 24.585 -47.063 2.827 1.00 52.09 116 SER A C 1
ATOM 903 O O . SER A 1 116 ? 24.757 -47.334 4.035 1.00 52.09 116 SER A O 1
#

Sequence (116 aa):
VSLKSVSGIATVVEIAAYVAASVFNEGSTAFLTFMQDLGINSGPSAHEWARSSDFYRISKTDERAARETKEGRVLRRQEQKDVSDNLDDSNVLYGPGIGDEMHVFYLKIQIQIKIS